Protein AF-A0A8D2IQQ9-F1 (afdb_monomer_lite)

Foldseek 3Di:
DDDPPLPPLPLQLLLQLLLQLLVQLVVVLPVLDQPAKDFPFDPDQDPVRDGDGDIGRPSLDLVSLVVCLVCSLVCLQQWDWDQDPPPRDTHIDGDADDPPDPCNVVCVVVDDGDCVSVSSSVSNNVLCVVCVVVLSVLVSVPPPCSSCVSNPDDPPSPVCVVVPSPRDPPPDPPDD

InterPro domains:
  IPR021852 Domain of unknown function DUF3456 [PF11938] (16-155)
  IPR042415 Protein canopy homolog [PTHR13341] (16-158)

Organism: Varanus komodoensis (NCBI:txid61221)

Sequence (176 aa):
MHLPSCVDCDSAWVTSSCKALADELTYDIKKIGPTRTVNSGTFRLNPDGTRGKKKIPFAKSETFLTDILENICDRMNDYQLQDDPVTKKKIFKRYAPRKDDEIYPLYKKYFFYSDAYKPLKYACET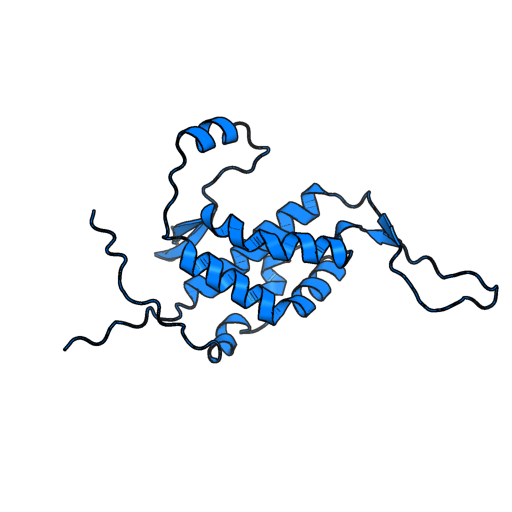IIEQYEDEIFRLIAQEADFLADKLCIEKSACEQASTVPCCCFPSSVKVDL

Radius of gyration: 19.68 Å; chains: 1; bounding box: 52×31×70 Å

Structure (mmCIF, N/CA/C/O backbone):
data_AF-A0A8D2IQQ9-F1
#
_entry.id   AF-A0A8D2IQQ9-F1
#
loop_
_atom_site.group_PDB
_atom_site.id
_atom_site.type_symbol
_atom_site.label_atom_id
_atom_site.label_alt_id
_atom_site.label_comp_id
_atom_site.label_asym_id
_atom_site.label_entity_id
_atom_site.label_seq_id
_atom_site.pdbx_PDB_ins_code
_atom_site.Cartn_x
_atom_site.Cartn_y
_atom_site.Cartn_z
_atom_site.occupancy
_a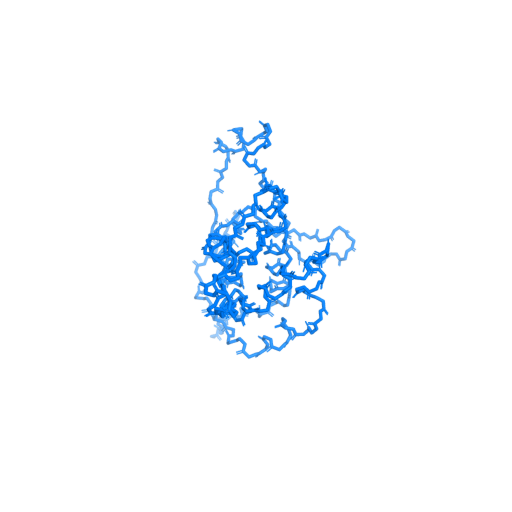tom_site.B_iso_or_equiv
_atom_site.auth_seq_id
_atom_site.auth_comp_id
_atom_site.auth_asym_id
_atom_site.auth_atom_id
_atom_site.pdbx_PDB_model_num
ATOM 1 N N . MET A 1 1 ? 0.384 7.340 40.717 1.00 28.72 1 MET A N 1
ATOM 2 C CA . MET A 1 1 ? 1.131 7.689 39.493 1.00 28.72 1 MET A CA 1
ATOM 3 C C . MET A 1 1 ? 0.936 6.539 38.522 1.00 28.72 1 MET A C 1
ATOM 5 O O . MET A 1 1 ? 1.532 5.493 38.722 1.00 28.72 1 MET A O 1
ATOM 9 N N . HIS A 1 2 ? -0.010 6.662 37.590 1.00 27.75 2 HIS A N 1
ATOM 10 C CA . HIS A 1 2 ? -0.157 5.687 36.508 1.00 27.75 2 HIS A CA 1
ATOM 11 C C . HIS A 1 2 ? 0.933 5.995 35.480 1.00 27.75 2 HIS A C 1
ATOM 13 O O . HIS A 1 2 ? 0.992 7.118 34.981 1.00 27.75 2 HIS A O 1
ATOM 19 N N . LEU A 1 3 ? 1.821 5.031 35.229 1.00 26.78 3 LEU A N 1
ATOM 20 C CA . LEU A 1 3 ? 2.700 5.065 34.063 1.00 26.78 3 LEU A CA 1
ATOM 21 C C . LEU A 1 3 ? 1.824 5.105 32.798 1.00 26.78 3 LEU A C 1
ATOM 23 O O . LEU A 1 3 ? 0.778 4.449 32.789 1.00 26.78 3 LEU A O 1
ATOM 27 N N . PRO A 1 4 ? 2.203 5.861 31.752 1.00 33.22 4 PRO A N 1
ATOM 28 C CA . PRO A 1 4 ? 1.509 5.779 30.476 1.00 33.22 4 PRO A CA 1
ATOM 29 C C . PRO A 1 4 ? 1.603 4.332 29.994 1.00 33.22 4 PRO A C 1
ATOM 31 O O . PRO A 1 4 ? 2.693 3.762 29.949 1.00 33.22 4 PRO A O 1
ATOM 34 N N . SER A 1 5 ? 0.460 3.717 29.695 1.00 35.12 5 SER A N 1
ATOM 35 C CA . SER A 1 5 ? 0.434 2.414 29.045 1.00 35.12 5 SER A CA 1
ATOM 36 C C . SER A 1 5 ? 1.159 2.573 27.715 1.00 35.12 5 SER A C 1
ATOM 38 O O . SER A 1 5 ? 0.654 3.264 26.825 1.00 35.12 5 SER A O 1
ATOM 40 N N . CYS A 1 6 ? 2.343 1.973 27.581 1.00 36.81 6 CYS A N 1
ATOM 41 C CA . CYS A 1 6 ? 2.866 1.636 26.269 1.00 36.81 6 CYS A CA 1
ATOM 42 C C . CYS A 1 6 ? 1.702 0.959 25.543 1.00 36.81 6 CYS A C 1
ATOM 44 O O . CYS A 1 6 ? 1.151 -0.011 26.061 1.00 36.81 6 CYS A O 1
ATOM 46 N N . VAL A 1 7 ? 1.250 1.521 24.421 1.00 40.81 7 VAL A N 1
ATOM 47 C CA . VAL A 1 7 ? 0.431 0.732 23.505 1.00 40.81 7 VAL A CA 1
ATOM 48 C C . VAL A 1 7 ? 1.350 -0.425 23.175 1.00 40.81 7 VAL A C 1
ATOM 50 O O . VAL A 1 7 ? 2.441 -0.183 22.651 1.00 40.81 7 VAL A O 1
ATOM 53 N N . ASP A 1 8 ? 1.000 -1.630 23.622 1.00 36.22 8 ASP A N 1
ATOM 54 C CA . ASP A 1 8 ? 1.728 -2.830 23.249 1.00 36.22 8 ASP A CA 1
ATOM 55 C C . ASP A 1 8 ? 2.034 -2.712 21.751 1.00 36.22 8 ASP A C 1
ATOM 57 O O . ASP A 1 8 ? 1.186 -2.232 20.987 1.00 36.22 8 ASP A O 1
ATOM 61 N N . CYS A 1 9 ? 3.248 -3.068 21.319 1.00 45.88 9 CYS A N 1
ATOM 62 C CA . CYS A 1 9 ? 3.496 -3.366 19.910 1.00 45.88 9 CYS A CA 1
ATOM 63 C C . CYS A 1 9 ? 2.617 -4.576 19.581 1.00 45.88 9 CYS A C 1
ATOM 65 O O . CYS A 1 9 ? 3.067 -5.717 19.551 1.00 45.88 9 CYS A O 1
ATOM 67 N N . ASP A 1 10 ? 1.318 -4.325 19.459 1.00 50.28 10 ASP A N 1
ATOM 68 C CA . ASP A 1 10 ? 0.281 -5.295 19.243 1.00 50.28 10 ASP A CA 1
ATOM 69 C C . ASP A 1 10 ? 0.673 -5.891 17.903 1.00 50.28 10 ASP A C 1
ATOM 71 O O . ASP A 1 10 ? 0.642 -5.209 16.874 1.00 50.28 10 ASP A O 1
ATOM 75 N N . SER A 1 11 ? 1.094 -7.155 17.918 1.00 59.94 11 SER A N 1
ATOM 76 C CA . SER A 1 11 ? 1.418 -7.932 16.716 1.00 59.94 11 SER A CA 1
ATOM 77 C C . SER A 1 11 ? 0.365 -7.743 15.613 1.00 59.94 11 SER A C 1
ATOM 79 O O . SER A 1 11 ? 0.684 -7.808 14.426 1.00 59.94 11 SER A O 1
ATOM 81 N N . ALA A 1 12 ? -0.875 -7.423 15.999 1.00 65.25 12 ALA A N 1
ATOM 82 C CA . ALA A 1 12 ? -1.971 -7.020 15.136 1.00 65.25 12 ALA A CA 1
ATOM 83 C C . ALA A 1 12 ? -1.671 -5.806 14.235 1.00 65.25 12 ALA A C 1
ATOM 85 O O . ALA A 1 12 ? -1.993 -5.883 13.051 1.00 65.25 12 ALA A O 1
ATOM 86 N N . TRP A 1 13 ? -1.064 -4.716 14.723 1.00 71.62 13 TRP A N 1
ATOM 87 C CA . TRP A 1 13 ? -0.772 -3.531 13.898 1.00 71.62 13 TRP A CA 1
ATOM 88 C C . TRP A 1 13 ? 0.303 -3.825 12.869 1.00 71.62 13 TRP A C 1
ATOM 90 O O . TRP A 1 13 ? 0.090 -3.556 11.696 1.00 71.62 13 TRP A O 1
ATOM 100 N N . VAL A 1 14 ? 1.411 -4.443 13.279 1.00 74.00 14 VAL A N 1
ATOM 101 C CA . VAL A 1 14 ? 2.512 -4.770 12.360 1.00 74.00 14 VAL A CA 1
ATOM 102 C C . VAL A 1 14 ? 2.041 -5.770 11.300 1.00 74.00 14 VAL A C 1
ATOM 104 O O . VAL A 1 14 ? 2.218 -5.544 10.104 1.00 74.00 14 VAL A O 1
ATOM 107 N N . THR A 1 15 ? 1.331 -6.825 11.717 1.00 77.25 15 THR A N 1
ATOM 108 C CA . THR A 1 15 ? 0.740 -7.804 10.789 1.00 77.25 15 THR A CA 1
ATOM 109 C C . THR A 1 15 ? -0.250 -7.140 9.834 1.00 77.25 15 THR A C 1
ATOM 111 O O . THR A 1 15 ? -0.283 -7.457 8.645 1.00 77.25 15 THR A O 1
ATOM 114 N N . SER A 1 16 ? -1.069 -6.217 10.335 1.00 81.19 16 SER A N 1
ATOM 115 C CA . SER A 1 16 ? -2.061 -5.527 9.515 1.00 81.19 16 SER A CA 1
ATOM 116 C C . SER A 1 16 ? -1.433 -4.513 8.560 1.00 81.19 16 SER A C 1
ATOM 118 O O . SER A 1 16 ? -1.859 -4.449 7.412 1.00 81.19 16 SER A O 1
ATOM 120 N N . SER A 1 17 ? -0.406 -3.772 8.983 1.00 86.88 17 SER A N 1
ATOM 121 C CA . SER A 1 17 ? 0.371 -2.879 8.118 1.00 86.88 17 SER A CA 1
ATOM 122 C C . SER A 1 17 ? 1.079 -3.657 7.017 1.00 86.88 17 SER A C 1
ATOM 124 O O . SER A 1 17 ? 1.032 -3.225 5.873 1.00 86.88 17 SER A O 1
ATOM 126 N N . CYS A 1 18 ? 1.667 -4.822 7.321 1.00 86.12 18 CYS A N 1
ATOM 127 C CA . CYS A 1 18 ? 2.297 -5.678 6.309 1.00 86.12 18 CYS A CA 1
ATOM 128 C C . CYS A 1 18 ? 1.284 -6.127 5.249 1.00 86.12 18 CYS A C 1
ATOM 130 O O . CYS A 1 18 ? 1.529 -6.004 4.050 1.00 86.12 18 CYS A O 1
ATOM 132 N N . LYS A 1 19 ? 0.104 -6.586 5.688 1.00 86.75 19 LYS A N 1
ATOM 133 C CA . LYS A 1 19 ? -0.981 -6.980 4.780 1.00 86.75 19 LYS A CA 1
ATOM 134 C C . LYS A 1 19 ? -1.481 -5.808 3.940 1.00 86.75 19 LYS A C 1
ATOM 136 O O . LYS A 1 19 ? -1.578 -5.942 2.727 1.00 86.75 19 LYS A O 1
ATOM 141 N N . ALA A 1 20 ? -1.730 -4.655 4.562 1.00 89.81 20 ALA A N 1
ATOM 142 C CA . ALA A 1 20 ? -2.147 -3.448 3.858 1.00 89.81 20 ALA A CA 1
ATOM 143 C C . ALA A 1 20 ? -1.093 -3.010 2.826 1.00 89.81 20 ALA A C 1
ATOM 145 O O . ALA A 1 20 ? -1.430 -2.758 1.675 1.00 89.81 20 ALA A O 1
ATOM 146 N N . LEU A 1 21 ? 0.190 -2.990 3.198 1.00 90.62 21 LEU A N 1
ATOM 147 C CA . LEU A 1 21 ? 1.301 -2.702 2.290 1.00 90.62 21 LEU A CA 1
ATOM 148 C C . LEU A 1 21 ? 1.312 -3.662 1.092 1.00 90.62 21 LEU A C 1
ATOM 150 O O . LEU A 1 21 ? 1.404 -3.220 -0.053 1.00 90.62 21 LEU A O 1
ATOM 154 N N . ALA A 1 22 ? 1.181 -4.966 1.335 1.00 88.25 22 ALA A N 1
ATOM 155 C CA . ALA A 1 22 ? 1.167 -5.964 0.273 1.00 88.25 22 ALA A CA 1
ATOM 156 C C . ALA A 1 22 ? -0.051 -5.830 -0.659 1.00 88.25 22 ALA A C 1
ATOM 158 O O . ALA A 1 22 ? 0.093 -5.968 -1.878 1.00 88.25 22 ALA A O 1
ATOM 159 N N . ASP A 1 23 ? -1.230 -5.527 -0.112 1.00 89.12 23 ASP A N 1
ATOM 160 C CA . ASP A 1 23 ? -2.455 -5.277 -0.880 1.00 89.12 23 ASP A CA 1
ATOM 161 C C . ASP A 1 23 ? -2.301 -4.046 -1.783 1.00 89.12 23 ASP A C 1
ATOM 163 O O . ASP A 1 23 ? -2.647 -4.074 -2.969 1.00 89.12 23 ASP A O 1
ATOM 167 N N . GLU A 1 24 ? -1.739 -2.969 -1.235 1.00 91.81 24 GLU A N 1
ATOM 168 C CA . GLU A 1 24 ? -1.463 -1.731 -1.952 1.00 91.81 24 GLU A CA 1
ATOM 169 C C . GLU A 1 24 ? -0.416 -1.913 -3.066 1.00 91.81 24 GLU A C 1
ATOM 171 O O . GLU A 1 24 ? -0.639 -1.456 -4.190 1.00 91.81 24 GLU A O 1
ATOM 176 N N . LEU A 1 25 ? 0.680 -2.632 -2.795 1.00 89.31 25 LEU A N 1
ATOM 177 C CA . LEU A 1 25 ? 1.701 -2.971 -3.795 1.00 89.31 25 LEU A CA 1
ATOM 178 C C . LEU A 1 25 ? 1.102 -3.809 -4.925 1.00 89.31 25 LEU A C 1
ATOM 180 O O . LEU A 1 25 ? 1.317 -3.536 -6.107 1.00 89.31 25 LEU A O 1
ATOM 184 N N . THR A 1 26 ? 0.305 -4.815 -4.565 1.00 87.25 26 THR A N 1
ATOM 185 C CA . THR A 1 26 ? -0.347 -5.704 -5.530 1.00 87.25 26 THR A CA 1
ATOM 186 C C . THR A 1 26 ? -1.291 -4.928 -6.450 1.00 87.25 26 THR A C 1
ATOM 188 O O . THR A 1 26 ? -1.336 -5.201 -7.652 1.00 87.25 26 THR A O 1
ATOM 191 N N . TYR A 1 27 ? -2.032 -3.952 -5.914 1.00 88.62 27 TYR A N 1
ATOM 192 C CA . TYR A 1 27 ? -2.907 -3.081 -6.703 1.00 88.62 27 TYR A CA 1
ATOM 193 C C . TYR A 1 27 ? -2.111 -2.234 -7.709 1.00 88.62 27 TYR A C 1
ATOM 195 O O . TYR A 1 27 ? -2.436 -2.250 -8.900 1.00 88.62 27 TYR A O 1
ATOM 203 N N . ASP A 1 28 ? -1.043 -1.555 -7.276 1.00 87.56 28 ASP A N 1
ATOM 204 C CA . ASP A 1 28 ? -0.253 -0.683 -8.159 1.00 87.56 28 ASP A CA 1
ATOM 205 C C . ASP A 1 28 ? 0.476 -1.471 -9.260 1.00 87.56 28 ASP A C 1
ATOM 207 O O . ASP A 1 28 ? 0.473 -1.066 -10.427 1.00 87.56 28 ASP A O 1
ATOM 211 N N . ILE A 1 29 ? 1.022 -2.645 -8.926 1.00 84.25 29 ILE A N 1
ATOM 212 C CA . ILE A 1 29 ? 1.662 -3.550 -9.892 1.00 84.25 29 ILE A CA 1
ATOM 213 C C . ILE A 1 29 ? 0.651 -4.021 -10.948 1.00 84.25 29 ILE A C 1
ATOM 215 O O . ILE A 1 29 ? 0.929 -3.958 -12.151 1.00 84.25 29 ILE A O 1
ATOM 219 N N . LYS A 1 30 ? -0.545 -4.459 -10.525 1.00 84.50 30 LYS A N 1
ATOM 220 C CA . LYS A 1 30 ? -1.601 -4.926 -11.442 1.00 84.50 30 LYS A CA 1
ATOM 221 C C . LYS A 1 30 ? -2.088 -3.819 -12.371 1.00 84.50 30 LYS A C 1
ATOM 223 O O . LYS A 1 30 ? -2.336 -4.083 -13.546 1.00 84.50 30 LYS A O 1
ATOM 228 N N . LYS A 1 31 ? -2.187 -2.586 -11.872 1.00 84.69 31 LYS A N 1
ATOM 229 C CA . LYS A 1 31 ? -2.679 -1.430 -12.632 1.00 84.69 31 LYS A CA 1
ATOM 230 C C . LYS A 1 31 ? -1.808 -1.076 -13.838 1.00 84.69 31 LYS A C 1
ATOM 232 O O . LYS A 1 31 ? -2.323 -0.595 -14.844 1.00 84.69 31 LYS A O 1
ATOM 237 N N . ILE A 1 32 ? -0.500 -1.304 -13.755 1.00 78.56 32 ILE A N 1
ATOM 238 C CA . ILE A 1 32 ? 0.430 -1.008 -14.854 1.00 78.56 32 ILE A CA 1
ATOM 239 C C . ILE A 1 32 ? 0.398 -2.076 -15.943 1.00 78.56 32 ILE A C 1
ATOM 241 O O . ILE A 1 32 ? 0.576 -1.760 -17.122 1.00 78.56 32 ILE A O 1
ATOM 245 N N . GLY A 1 33 ? 0.156 -3.329 -15.557 1.00 66.25 33 GLY A N 1
ATOM 246 C CA . GLY A 1 33 ? 0.189 -4.473 -16.457 1.00 66.25 33 GLY A CA 1
ATOM 247 C C . GLY A 1 33 ? 1.603 -4.827 -16.960 1.00 66.25 33 GLY A C 1
ATOM 248 O O . GLY A 1 33 ? 2.557 -4.060 -16.821 1.00 66.25 33 GLY A O 1
ATOM 249 N N . PRO A 1 34 ? 1.773 -6.008 -17.579 1.00 65.62 34 PRO A N 1
ATOM 250 C CA . PRO A 1 34 ? 3.084 -6.510 -18.008 1.00 65.62 34 PRO A CA 1
ATOM 251 C C . PRO A 1 34 ? 3.617 -5.850 -19.293 1.00 65.62 34 PRO A C 1
ATOM 253 O O . PRO A 1 34 ? 4.726 -6.147 -19.732 1.00 65.62 34 PRO A O 1
ATOM 256 N N . THR A 1 35 ? 2.829 -4.989 -19.941 1.00 65.88 35 THR A N 1
ATOM 257 C CA . THR A 1 35 ? 3.076 -4.522 -21.315 1.00 65.88 35 THR A CA 1
ATOM 258 C C . THR A 1 35 ? 4.173 -3.467 -21.418 1.00 65.88 35 THR A C 1
ATOM 260 O O . THR A 1 35 ? 4.862 -3.395 -22.437 1.00 65.88 35 THR A O 1
ATOM 263 N N . ARG A 1 36 ? 4.377 -2.651 -20.378 1.00 73.19 36 ARG A N 1
ATOM 264 C CA . ARG A 1 36 ? 5.484 -1.689 -20.340 1.00 73.19 36 ARG A CA 1
ATOM 265 C C . ARG A 1 36 ? 6.760 -2.388 -19.887 1.00 73.19 36 ARG A C 1
ATOM 267 O O . ARG A 1 36 ? 6.808 -2.934 -18.793 1.00 73.19 36 ARG A O 1
ATOM 274 N N . THR A 1 37 ? 7.817 -2.313 -20.695 1.00 75.81 37 THR A N 1
ATOM 275 C CA . THR A 1 37 ? 9.154 -2.825 -20.348 1.00 75.81 37 THR A CA 1
ATOM 276 C C . THR A 1 37 ? 10.187 -1.708 -20.328 1.00 75.81 37 THR A C 1
ATOM 278 O O . THR A 1 37 ? 10.147 -0.830 -21.191 1.00 75.81 37 THR A O 1
ATOM 281 N N . VAL A 1 38 ? 11.159 -1.792 -19.425 1.00 75.62 38 VAL A N 1
ATOM 282 C CA . VAL A 1 38 ? 12.323 -0.898 -19.362 1.00 75.62 38 VAL A CA 1
ATOM 283 C C . VAL A 1 38 ? 13.626 -1.686 -19.463 1.00 75.62 38 VAL A C 1
ATOM 285 O O . VAL A 1 38 ? 13.661 -2.895 -19.232 1.00 75.62 38 VAL A O 1
ATOM 288 N N . ASN A 1 39 ? 14.710 -1.011 -19.849 1.00 72.38 39 ASN A N 1
ATOM 289 C CA . ASN A 1 39 ? 16.030 -1.634 -19.883 1.00 72.38 39 ASN A CA 1
ATOM 290 C C . ASN A 1 39 ? 16.589 -1.687 -18.458 1.00 72.38 39 ASN A C 1
ATOM 292 O O . ASN A 1 39 ? 16.904 -0.651 -17.881 1.00 72.38 39 ASN A O 1
ATOM 296 N N . SER A 1 40 ? 16.752 -2.893 -17.921 1.00 68.31 40 SER A N 1
ATOM 297 C CA . SER A 1 40 ? 17.575 -3.127 -16.739 1.00 68.31 40 SER A CA 1
ATOM 298 C C . SER A 1 40 ? 19.026 -2.952 -17.183 1.00 68.31 40 SER A C 1
ATOM 300 O O . SER A 1 40 ? 19.533 -3.726 -17.999 1.00 68.31 40 SER A O 1
ATOM 302 N N . GLY A 1 41 ? 19.658 -1.852 -16.775 1.00 58.59 41 GLY A N 1
ATOM 303 C CA . GLY A 1 41 ? 21.009 -1.516 -17.211 1.00 58.59 41 GLY A CA 1
ATOM 304 C C . GLY A 1 41 ? 21.993 -2.626 -16.846 1.00 58.59 41 GLY A C 1
ATOM 305 O O . GLY A 1 41 ? 22.223 -2.888 -15.672 1.00 58.59 41 GLY A O 1
ATOM 306 N N . THR A 1 42 ? 22.606 -3.277 -17.837 1.00 59.12 42 THR A N 1
ATOM 307 C CA . THR A 1 42 ? 23.753 -4.155 -17.588 1.00 59.12 42 THR A CA 1
ATOM 308 C C . THR A 1 42 ? 25.030 -3.412 -17.955 1.00 59.12 42 THR A C 1
ATOM 310 O O . THR A 1 42 ? 25.222 -3.048 -19.113 1.00 59.12 42 THR A O 1
ATOM 313 N N . PHE A 1 43 ? 25.923 -3.214 -16.982 1.00 60.97 43 PHE A N 1
ATOM 314 C CA . PHE A 1 43 ? 27.249 -2.610 -17.195 1.00 60.97 43 PHE A CA 1
ATOM 315 C C . PHE A 1 43 ? 28.194 -3.479 -18.042 1.00 60.97 43 PHE A C 1
ATOM 317 O O . PHE A 1 43 ? 29.254 -3.018 -18.459 1.00 60.97 43 PHE A O 1
ATOM 324 N N . ARG A 1 44 ? 27.831 -4.739 -18.307 1.00 62.31 44 ARG A N 1
ATOM 325 C CA . ARG A 1 44 ? 28.637 -5.651 -19.118 1.00 62.31 44 ARG A CA 1
ATOM 326 C C . ARG A 1 44 ? 28.488 -5.316 -20.603 1.00 62.31 44 ARG A C 1
ATOM 328 O O . ARG A 1 44 ? 27.390 -5.391 -21.155 1.00 62.31 44 ARG A O 1
ATOM 335 N N . LEU A 1 45 ? 29.605 -4.953 -21.234 1.00 68.06 45 LEU A N 1
ATOM 336 C CA . LEU A 1 45 ? 29.723 -4.933 -22.687 1.00 68.06 45 LEU A CA 1
ATOM 337 C C . LEU A 1 45 ? 29.798 -6.369 -2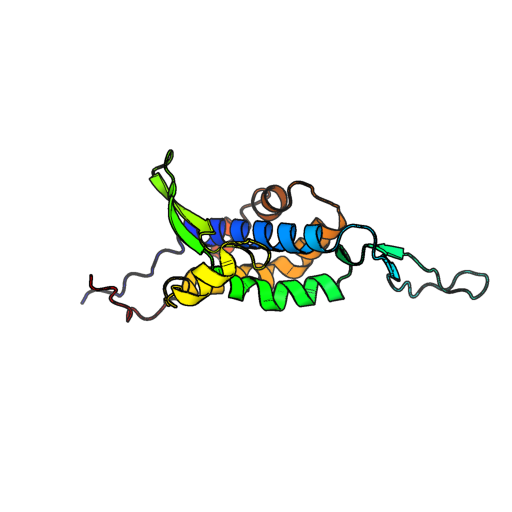3.205 1.00 68.06 45 LEU A C 1
ATOM 339 O O . LEU A 1 45 ? 30.528 -7.201 -22.663 1.00 68.06 45 LEU A O 1
ATOM 343 N N . ASN A 1 46 ? 29.041 -6.641 -24.258 1.00 67.00 46 ASN A N 1
ATOM 344 C CA . ASN A 1 46 ? 29.205 -7.841 -25.055 1.00 67.00 46 ASN A CA 1
ATOM 345 C C . ASN A 1 46 ? 30.549 -7.770 -25.815 1.00 67.00 46 ASN A C 1
ATOM 347 O O . ASN A 1 46 ? 31.061 -6.672 -26.058 1.00 67.00 46 ASN A O 1
ATOM 351 N N . PRO A 1 47 ? 31.118 -8.914 -26.237 1.00 75.75 47 PRO A N 1
ATOM 352 C CA . PRO A 1 47 ? 32.362 -8.951 -27.016 1.00 75.75 47 PRO A CA 1
ATOM 353 C C . PRO A 1 47 ? 32.317 -8.150 -28.331 1.00 75.75 47 PRO A C 1
ATOM 355 O O . PRO A 1 47 ? 33.359 -7.785 -28.861 1.00 75.75 47 PRO A O 1
ATOM 358 N N . ASP A 1 48 ? 31.119 -7.866 -28.848 1.00 78.94 48 ASP A N 1
ATOM 359 C CA . ASP A 1 48 ? 30.854 -7.085 -30.063 1.00 78.94 48 ASP A CA 1
ATOM 360 C C . ASP A 1 48 ? 30.766 -5.559 -29.820 1.00 78.94 48 ASP A C 1
ATOM 362 O O . ASP A 1 48 ? 30.448 -4.799 -30.732 1.00 78.94 48 ASP A O 1
ATOM 366 N N . GLY A 1 49 ? 31.016 -5.093 -28.590 1.00 70.62 49 GLY A N 1
ATOM 367 C CA . GLY A 1 49 ? 30.930 -3.679 -28.214 1.00 70.62 49 GLY A CA 1
ATOM 368 C C . GLY A 1 49 ? 29.505 -3.175 -27.962 1.00 70.62 49 GLY A C 1
ATOM 369 O O . GLY A 1 49 ? 29.314 -2.000 -27.638 1.00 70.62 49 GLY A O 1
ATOM 370 N N . THR A 1 50 ? 28.491 -4.038 -28.059 1.00 71.38 50 THR A N 1
ATOM 371 C CA . THR A 1 50 ? 27.114 -3.676 -27.714 1.00 71.38 50 THR A CA 1
ATOM 372 C C . THR A 1 50 ? 26.874 -3.795 -26.209 1.00 71.38 50 THR A C 1
ATOM 374 O O . THR A 1 50 ? 27.467 -4.613 -25.506 1.00 71.38 50 THR A O 1
ATOM 377 N N . ARG A 1 51 ? 25.988 -2.953 -25.670 1.00 67.94 51 ARG A N 1
ATOM 378 C CA . ARG A 1 51 ? 25.503 -3.107 -24.291 1.00 67.94 51 ARG A CA 1
ATOM 379 C C . ARG A 1 51 ? 24.382 -4.139 -24.289 1.00 67.94 51 ARG A C 1
ATOM 381 O O . ARG A 1 51 ? 23.415 -3.973 -25.036 1.00 67.94 51 ARG A O 1
ATOM 388 N N . GLY A 1 52 ? 24.479 -5.158 -23.435 1.00 60.53 52 GLY A N 1
ATOM 389 C CA . GLY A 1 52 ? 23.364 -6.069 -23.188 1.00 60.53 52 GLY A CA 1
ATOM 390 C C . GLY A 1 52 ? 22.116 -5.274 -22.785 1.00 60.53 52 GLY A C 1
ATOM 391 O O . GLY A 1 52 ? 22.154 -4.450 -21.875 1.00 60.53 52 GLY A O 1
ATOM 392 N N . LYS A 1 53 ? 21.001 -5.453 -23.496 1.00 63.16 53 LYS A N 1
ATOM 393 C CA . LYS A 1 53 ? 19.721 -4.816 -23.151 1.00 63.16 53 LYS A CA 1
ATOM 394 C C . LYS A 1 53 ? 18.822 -5.872 -22.526 1.00 63.16 53 LYS A C 1
ATOM 396 O O . LYS A 1 53 ? 17.996 -6.465 -23.217 1.00 63.16 53 LYS A O 1
ATOM 401 N N . LYS A 1 54 ? 18.992 -6.146 -21.229 1.00 69.94 54 LYS A N 1
ATOM 402 C CA . LYS A 1 54 ? 18.035 -6.994 -20.510 1.00 69.94 54 LYS A CA 1
ATOM 403 C C . LYS A 1 54 ? 16.773 -6.170 -20.270 1.00 69.94 54 LYS A C 1
ATOM 405 O O . LYS A 1 54 ? 16.784 -5.228 -19.486 1.00 69.94 54 LYS A O 1
ATOM 410 N N . LYS A 1 55 ? 15.694 -6.486 -20.981 1.00 72.94 55 LYS A N 1
ATOM 411 C CA . LYS A 1 55 ? 14.394 -5.845 -20.765 1.00 72.94 55 LYS A CA 1
ATOM 412 C C . LYS A 1 55 ? 13.688 -6.523 -19.596 1.00 72.94 55 LYS A C 1
ATOM 414 O O . LYS A 1 55 ? 13.621 -7.748 -19.558 1.00 72.94 55 LYS A O 1
ATOM 419 N N . ILE A 1 56 ? 13.176 -5.727 -18.666 1.00 75.19 56 ILE A N 1
ATOM 420 C CA . ILE A 1 56 ? 12.321 -6.182 -17.567 1.00 75.19 56 ILE A CA 1
ATOM 421 C C . ILE A 1 56 ? 10.973 -5.458 -17.646 1.00 75.19 56 ILE A C 1
ATOM 423 O O . ILE A 1 56 ? 10.923 -4.346 -18.183 1.00 75.19 56 ILE A O 1
ATOM 427 N N . PRO A 1 57 ? 9.882 -6.041 -17.129 1.00 80.00 57 PRO A N 1
ATOM 428 C CA . PRO A 1 57 ? 8.641 -5.304 -16.921 1.00 80.00 57 PRO A CA 1
ATOM 429 C C . PRO A 1 57 ? 8.895 -4.041 -16.085 1.00 80.00 57 PRO A C 1
ATOM 431 O O . PRO A 1 57 ? 9.634 -4.086 -15.105 1.00 80.00 57 PRO A O 1
ATOM 434 N N . PHE A 1 58 ? 8.281 -2.916 -16.450 1.00 80.44 58 PHE A N 1
ATOM 435 C CA . PHE A 1 58 ? 8.385 -1.651 -15.711 1.00 80.44 58 PHE A CA 1
ATOM 436 C C . PHE A 1 58 ? 7.908 -1.805 -14.267 1.00 80.44 58 PHE A C 1
ATOM 438 O O . PHE A 1 58 ? 8.548 -1.291 -13.356 1.00 80.44 58 PHE A O 1
ATOM 445 N N . ALA A 1 59 ? 6.874 -2.627 -14.064 1.00 78.50 59 ALA A N 1
ATOM 446 C CA . ALA A 1 59 ? 6.361 -2.995 -12.749 1.00 78.50 59 ALA A CA 1
ATOM 447 C C . ALA A 1 59 ? 7.398 -3.686 -11.835 1.00 78.50 59 ALA A C 1
ATOM 449 O O . ALA A 1 59 ? 7.166 -3.816 -10.642 1.00 78.50 59 ALA A O 1
ATOM 450 N N . LYS A 1 60 ? 8.534 -4.133 -12.389 1.00 78.00 60 LYS A N 1
ATOM 451 C CA . LYS A 1 60 ? 9.656 -4.746 -11.663 1.00 78.00 60 LYS A CA 1
ATOM 452 C C . LYS A 1 60 ? 10.901 -3.861 -11.606 1.00 78.00 60 LYS A C 1
ATOM 454 O O . LYS A 1 60 ? 11.951 -4.322 -11.169 1.00 78.00 60 LYS A O 1
ATOM 459 N N . SER A 1 61 ? 10.839 -2.644 -12.140 1.00 81.31 61 SER A N 1
ATOM 460 C CA . SER A 1 61 ? 11.991 -1.748 -12.121 1.00 81.31 61 SER A CA 1
ATOM 461 C C . SER A 1 61 ? 12.131 -1.094 -10.757 1.00 81.31 61 SER A C 1
ATOM 463 O O . SER A 1 61 ? 11.140 -0.651 -10.191 1.00 81.31 61 SER A O 1
ATOM 465 N N . GLU A 1 62 ? 13.360 -1.030 -10.253 1.00 81.19 62 GLU A N 1
ATOM 466 C CA . GLU A 1 62 ? 13.677 -0.454 -8.943 1.00 81.19 62 GLU A CA 1
ATOM 467 C C . GLU A 1 62 ? 13.127 0.966 -8.810 1.00 81.19 62 GLU A C 1
ATOM 469 O O . GLU A 1 62 ? 12.352 1.223 -7.906 1.00 81.19 62 GLU A O 1
ATOM 474 N N . THR A 1 63 ? 13.370 1.830 -9.804 1.00 83.06 63 THR A N 1
ATOM 475 C CA . THR A 1 63 ? 12.821 3.196 -9.844 1.00 83.06 63 THR A CA 1
ATOM 476 C C . THR A 1 63 ? 11.305 3.232 -9.653 1.00 83.06 63 THR A C 1
ATOM 478 O O . THR A 1 63 ? 10.801 4.034 -8.882 1.00 83.06 63 THR A O 1
ATOM 481 N N . PHE A 1 64 ? 10.570 2.343 -10.325 1.00 85.81 64 PHE A N 1
ATOM 482 C CA . PHE A 1 64 ? 9.119 2.285 -10.173 1.00 85.81 64 PHE A CA 1
ATOM 483 C C . PHE A 1 64 ? 8.700 1.841 -8.767 1.00 85.81 64 PHE A C 1
ATOM 485 O O . PHE A 1 64 ? 7.739 2.367 -8.213 1.00 85.81 64 PHE A O 1
ATOM 492 N N . LEU A 1 65 ? 9.396 0.853 -8.205 1.00 86.94 65 LEU A N 1
ATOM 493 C CA . LEU A 1 65 ? 9.072 0.335 -6.883 1.00 86.94 65 LEU A CA 1
ATOM 494 C C . LEU A 1 65 ? 9.418 1.345 -5.786 1.00 86.94 65 LEU A C 1
ATOM 496 O O . LEU A 1 65 ? 8.601 1.522 -4.889 1.00 86.94 65 LEU A O 1
ATOM 500 N N . THR A 1 66 ? 10.539 2.061 -5.895 1.00 89.75 66 THR A N 1
ATOM 501 C CA . THR A 1 66 ? 10.886 3.176 -5.003 1.00 89.75 66 THR A CA 1
ATOM 502 C C . THR A 1 66 ? 9.793 4.247 -5.016 1.00 89.75 66 THR A C 1
ATOM 504 O O . THR A 1 66 ? 9.262 4.575 -3.958 1.00 89.75 66 THR A O 1
ATOM 507 N N . ASP A 1 67 ? 9.352 4.697 -6.199 1.00 88.81 67 ASP A N 1
ATOM 508 C CA . ASP A 1 67 ? 8.286 5.707 -6.323 1.00 88.81 67 ASP A CA 1
ATOM 509 C C . ASP A 1 67 ? 6.976 5.274 -5.624 1.00 88.81 67 ASP A C 1
ATOM 511 O O . ASP A 1 67 ? 6.254 6.095 -5.042 1.00 88.81 67 ASP A O 1
ATOM 515 N N . ILE A 1 68 ? 6.635 3.977 -5.683 1.00 90.62 68 ILE A N 1
ATOM 516 C CA . ILE A 1 68 ? 5.471 3.441 -4.965 1.00 90.62 68 ILE A CA 1
ATOM 517 C C . ILE A 1 68 ? 5.714 3.444 -3.458 1.00 90.62 68 ILE A C 1
ATOM 519 O O . ILE A 1 68 ? 4.850 3.913 -2.714 1.00 90.62 68 ILE A O 1
ATOM 523 N N . LEU A 1 69 ? 6.841 2.882 -3.009 1.00 91.75 69 LEU A N 1
ATOM 524 C CA . LEU A 1 69 ? 7.141 2.686 -1.591 1.00 91.75 69 LEU A CA 1
ATOM 525 C C . LEU A 1 69 ? 7.213 4.015 -0.828 1.00 91.75 69 LEU A C 1
ATOM 527 O O . LEU A 1 69 ? 6.761 4.073 0.311 1.00 91.75 69 LEU A O 1
ATOM 531 N N . GLU A 1 70 ? 7.639 5.102 -1.472 1.00 91.31 70 GLU A N 1
ATOM 532 C CA . GLU A 1 70 ? 7.621 6.448 -0.881 1.00 91.31 70 GLU A CA 1
ATOM 533 C C . GLU A 1 70 ? 6.209 6.934 -0.502 1.00 91.31 70 GLU A C 1
ATOM 535 O O . GLU A 1 70 ? 6.037 7.667 0.468 1.00 91.31 70 GLU A O 1
ATOM 540 N N . ASN A 1 71 ? 5.179 6.529 -1.254 1.00 91.31 71 ASN A N 1
ATOM 541 C CA . ASN A 1 71 ? 3.830 7.106 -1.159 1.00 91.31 71 ASN A CA 1
ATOM 542 C C . ASN A 1 71 ? 2.766 6.111 -0.667 1.00 91.31 71 ASN A C 1
ATOM 544 O O . ASN A 1 71 ? 1.590 6.454 -0.507 1.00 91.31 71 ASN A O 1
ATOM 548 N N . ILE A 1 72 ? 3.128 4.843 -0.476 1.00 94.19 72 ILE A N 1
ATOM 549 C CA . ILE A 1 72 ? 2.172 3.785 -0.143 1.00 94.19 72 ILE A CA 1
ATOM 550 C C . ILE A 1 72 ? 1.646 3.903 1.287 1.00 94.19 72 ILE A C 1
ATOM 552 O O . ILE A 1 72 ? 0.453 3.705 1.521 1.00 94.19 72 ILE A O 1
ATOM 556 N N . CYS A 1 73 ? 2.497 4.308 2.231 1.00 94.44 73 CYS A N 1
ATOM 557 C CA . CYS A 1 73 ? 2.114 4.421 3.635 1.00 94.44 73 CYS A CA 1
ATOM 558 C C . CYS A 1 73 ? 1.158 5.593 3.902 1.00 94.44 73 CYS A C 1
ATOM 560 O O . CYS A 1 73 ? 0.389 5.548 4.863 1.00 94.44 73 CYS A O 1
ATOM 562 N N . ASP A 1 74 ? 1.095 6.595 3.019 1.00 92.94 74 ASP A N 1
ATOM 563 C CA . ASP A 1 74 ? 0.059 7.637 3.075 1.00 92.94 74 ASP A CA 1
ATOM 564 C C . ASP A 1 74 ? -1.351 7.071 2.881 1.00 92.94 74 ASP A C 1
ATOM 566 O O . ASP A 1 74 ? -2.327 7.603 3.417 1.00 92.94 74 ASP A O 1
ATOM 570 N N . ARG A 1 75 ? -1.469 5.948 2.165 1.00 92.31 75 ARG A N 1
ATOM 571 C CA . ARG A 1 75 ? -2.747 5.272 1.918 1.00 92.31 75 ARG A CA 1
ATOM 572 C C . ARG A 1 75 ? -3.232 4.460 3.112 1.00 92.31 75 ARG A C 1
ATOM 574 O O . ARG A 1 75 ? -4.352 3.969 3.077 1.00 92.31 75 ARG A O 1
ATOM 581 N N . MET A 1 76 ? -2.473 4.386 4.206 1.00 92.06 76 MET A N 1
ATOM 582 C CA . MET A 1 76 ? -2.949 3.772 5.452 1.00 92.06 76 MET A CA 1
ATOM 583 C C . MET A 1 76 ? -4.180 4.489 6.032 1.00 92.06 76 MET A C 1
ATOM 585 O O . MET A 1 76 ? -4.957 3.874 6.755 1.00 92.06 76 MET A O 1
ATOM 589 N N . ASN A 1 77 ? -4.431 5.746 5.650 1.00 91.62 77 ASN A N 1
ATOM 590 C CA . ASN A 1 77 ? -5.664 6.471 5.982 1.00 91.62 77 ASN A CA 1
ATOM 591 C C . ASN A 1 77 ? -6.932 5.877 5.325 1.00 91.62 77 ASN A C 1
ATOM 593 O O . ASN A 1 77 ? -8.049 6.096 5.792 1.00 91.62 77 ASN A O 1
ATOM 597 N N . ASP A 1 78 ? -6.770 5.076 4.269 1.00 92.56 78 ASP A N 1
ATOM 598 C CA . ASP A 1 78 ? -7.865 4.354 3.611 1.00 92.56 78 ASP A CA 1
ATOM 599 C C . ASP A 1 78 ? -8.271 3.071 4.361 1.00 92.56 78 ASP A C 1
ATOM 601 O O . ASP A 1 78 ? -9.207 2.373 3.947 1.00 92.56 78 ASP A O 1
ATOM 605 N N . TYR A 1 79 ? -7.569 2.742 5.450 1.00 91.00 79 TYR A N 1
ATOM 606 C CA . TYR A 1 79 ? -7.782 1.557 6.273 1.00 91.00 79 TYR A CA 1
ATOM 607 C C . TYR A 1 79 ? -8.370 1.928 7.632 1.00 91.00 79 TYR A C 1
ATOM 609 O O . TYR A 1 79 ? -8.059 2.960 8.221 1.00 91.00 79 TYR A O 1
ATOM 617 N N . GLN A 1 80 ? -9.226 1.051 8.145 1.00 87.75 80 GLN A N 1
ATOM 618 C CA . GLN A 1 80 ? -9.881 1.212 9.433 1.00 87.75 80 GLN A CA 1
ATOM 619 C C . GLN A 1 80 ? -9.726 -0.057 10.261 1.00 87.75 80 GLN A C 1
ATOM 621 O O . GLN A 1 80 ? -9.798 -1.170 9.736 1.00 87.75 80 GLN A O 1
ATOM 626 N N . LEU A 1 81 ? -9.544 0.131 11.566 1.00 84.38 81 LEU A N 1
ATOM 627 C CA . LEU A 1 81 ? -9.557 -0.945 12.541 1.00 84.38 81 LEU A CA 1
ATOM 628 C C . LEU A 1 81 ? -10.970 -1.519 12.676 1.00 84.38 81 LEU A C 1
ATOM 630 O O . LEU A 1 81 ? -11.914 -0.792 12.981 1.00 84.38 81 LEU A O 1
ATOM 634 N N . GLN A 1 82 ? -11.105 -2.819 12.457 1.00 85.38 82 GLN A N 1
ATOM 635 C CA . GLN A 1 82 ? -12.355 -3.564 12.564 1.00 85.38 82 GLN A CA 1
ATOM 636 C C . GLN A 1 82 ? -12.113 -4.866 13.327 1.00 85.38 82 GLN A C 1
ATOM 638 O O . GLN A 1 82 ? -10.996 -5.382 13.350 1.00 85.38 82 GLN A O 1
ATOM 643 N N . ASP A 1 83 ? -13.160 -5.417 13.932 1.00 84.00 83 ASP A N 1
ATOM 644 C CA . ASP A 1 83 ? -13.096 -6.763 14.494 1.00 84.00 83 ASP A CA 1
ATOM 645 C C . ASP A 1 83 ? -13.305 -7.795 13.386 1.00 84.00 83 ASP A C 1
ATOM 647 O O . ASP A 1 83 ? -14.275 -7.737 12.625 1.00 84.00 83 ASP A O 1
ATOM 651 N N . ASP A 1 84 ? -12.407 -8.773 13.313 1.00 81.69 84 ASP A N 1
ATOM 652 C CA . ASP A 1 84 ? -12.573 -9.938 12.459 1.00 81.69 84 ASP A CA 1
ATOM 653 C C . ASP A 1 84 ? -13.891 -10.645 12.831 1.00 81.69 84 ASP A C 1
ATOM 655 O O . ASP A 1 84 ? -14.104 -10.996 14.001 1.00 81.69 84 ASP A O 1
ATOM 659 N N . PRO A 1 85 ? -14.801 -10.873 11.866 1.00 84.88 85 PRO A N 1
ATOM 660 C CA . PRO A 1 85 ? -16.119 -11.421 12.158 1.00 84.88 85 PRO A CA 1
ATOM 661 C C . PRO A 1 85 ? -16.049 -12.817 12.791 1.00 84.88 85 PRO A C 1
ATOM 663 O O . PRO A 1 85 ? -16.919 -13.141 13.606 1.00 84.88 85 PRO A O 1
ATOM 666 N N . VAL A 1 86 ? -15.014 -13.593 12.451 1.00 85.62 86 VAL A N 1
ATOM 667 C CA . VAL A 1 86 ? -14.774 -14.972 12.888 1.00 85.62 86 VAL A CA 1
ATOM 668 C C . VAL A 1 86 ? -13.903 -15.002 14.140 1.00 85.62 86 VAL A C 1
ATOM 670 O O . VAL A 1 86 ? -14.302 -15.578 15.148 1.00 85.62 86 VAL A O 1
ATOM 673 N N . THR A 1 87 ? -12.719 -14.388 14.096 1.00 84.00 87 THR A N 1
ATOM 674 C CA . THR A 1 87 ? -11.718 -14.521 15.170 1.00 84.00 87 THR A CA 1
ATOM 675 C C . THR A 1 87 ? -11.880 -13.499 16.293 1.00 84.00 87 THR A C 1
ATOM 677 O O . THR A 1 87 ? -11.251 -13.657 17.339 1.00 84.00 87 THR A O 1
ATOM 680 N N . LYS A 1 88 ? -12.700 -12.455 16.092 1.00 82.31 88 LYS A N 1
ATOM 681 C CA . LYS A 1 88 ? -12.860 -11.295 16.995 1.00 82.31 88 LYS A CA 1
ATOM 682 C C . LYS A 1 88 ? -11.556 -10.554 17.300 1.00 82.31 88 LYS A C 1
ATOM 684 O O . LYS A 1 88 ? -11.498 -9.760 18.233 1.00 82.31 88 LYS A O 1
ATOM 689 N N . LYS A 1 89 ? -10.503 -10.803 16.518 1.00 78.81 89 LYS A N 1
ATOM 690 C CA . LYS A 1 89 ? -9.250 -10.058 16.596 1.00 78.81 89 LYS A CA 1
ATOM 691 C C . LYS A 1 89 ? -9.384 -8.750 15.833 1.00 78.81 89 LYS A C 1
ATOM 693 O O . LYS A 1 89 ? -10.014 -8.699 14.781 1.00 78.81 89 LYS A O 1
ATOM 698 N N . LYS A 1 90 ? -8.724 -7.717 16.338 1.00 76.56 90 LYS A N 1
ATOM 699 C CA . LYS A 1 90 ? -8.589 -6.430 15.661 1.00 76.56 90 LYS A CA 1
ATOM 700 C C . LYS A 1 90 ? -7.744 -6.584 14.393 1.00 76.56 90 LYS A C 1
ATOM 702 O O . LYS A 1 90 ? -6.603 -7.033 14.466 1.00 76.56 90 LYS A O 1
ATOM 707 N N . ILE A 1 91 ? -8.305 -6.208 13.249 1.00 79.44 91 ILE A N 1
ATOM 708 C CA . ILE A 1 91 ? -7.661 -6.217 11.931 1.00 79.44 91 ILE A CA 1
ATOM 709 C C . ILE A 1 91 ? -7.851 -4.863 11.251 1.00 79.44 91 ILE A C 1
ATOM 711 O O . ILE A 1 91 ? -8.886 -4.222 11.425 1.00 79.44 91 ILE A O 1
ATOM 715 N N . PHE A 1 92 ? -6.884 -4.426 10.445 1.00 84.38 92 PHE A N 1
ATOM 716 C CA . PHE A 1 92 ? -7.119 -3.293 9.549 1.00 84.38 92 PHE A CA 1
ATOM 717 C C . PHE A 1 92 ? -7.688 -3.768 8.230 1.00 84.38 92 PHE A C 1
ATOM 719 O O . PHE A 1 92 ? -7.159 -4.682 7.599 1.00 84.38 92 PHE A O 1
ATOM 726 N N . LYS A 1 93 ? -8.762 -3.112 7.801 1.00 87.12 93 LYS A N 1
ATOM 727 C CA . LYS A 1 93 ? -9.406 -3.375 6.522 1.00 87.12 93 LYS A CA 1
ATOM 728 C C . LYS A 1 93 ? -9.590 -2.074 5.762 1.00 87.12 93 LYS A C 1
ATOM 730 O O . LYS A 1 93 ? -9.982 -1.061 6.341 1.00 87.12 93 LYS A O 1
ATOM 735 N N . ARG A 1 94 ? -9.327 -2.112 4.457 1.00 92.06 94 ARG A N 1
ATOM 736 C CA . ARG A 1 94 ? -9.581 -0.975 3.575 1.00 92.06 94 ARG A CA 1
ATOM 737 C C . ARG A 1 94 ? -11.083 -0.692 3.526 1.00 92.06 94 ARG A C 1
ATOM 739 O O . ARG A 1 94 ? -11.866 -1.591 3.222 1.00 92.06 94 ARG A O 1
ATOM 746 N N . TYR A 1 95 ? -11.472 0.541 3.830 1.00 90.56 95 TYR A N 1
ATOM 747 C CA . TYR A 1 95 ? -12.863 1.006 3.745 1.00 90.56 95 TYR A CA 1
ATOM 748 C C . TYR A 1 95 ? -13.049 2.042 2.636 1.00 90.56 95 TYR A C 1
ATOM 750 O O . TYR A 1 95 ? -14.141 2.148 2.078 1.00 90.56 95 TYR A O 1
ATOM 758 N N . ALA A 1 96 ? -11.999 2.802 2.310 1.00 93.12 96 ALA A N 1
ATOM 759 C CA . ALA A 1 96 ? -12.071 3.787 1.245 1.00 93.12 96 ALA A CA 1
ATOM 760 C C . ALA A 1 96 ? -12.225 3.086 -0.114 1.00 93.12 96 ALA A C 1
ATOM 762 O O . ALA A 1 96 ? -11.590 2.057 -0.335 1.00 93.12 96 ALA A O 1
ATOM 763 N N . PRO A 1 97 ? -12.993 3.628 -1.066 1.00 93.88 97 PRO A N 1
ATOM 764 C CA . PRO A 1 97 ? -12.947 3.199 -2.461 1.00 93.88 97 PRO A CA 1
ATOM 765 C C . PRO A 1 97 ? -11.610 3.567 -3.125 1.00 93.88 97 PRO A C 1
ATOM 767 O O . PRO A 1 97 ? -10.879 4.453 -2.671 1.00 93.88 97 PRO A O 1
ATOM 770 N N . ARG A 1 98 ? -11.232 2.854 -4.184 1.00 92.62 98 ARG A N 1
ATOM 771 C CA . ARG A 1 98 ? -10.122 3.224 -5.073 1.00 92.62 98 ARG A CA 1
ATOM 772 C C . ARG A 1 98 ? -10.540 4.403 -5.955 1.00 92.62 98 ARG A C 1
ATOM 774 O O . ARG A 1 98 ? -11.721 4.681 -6.118 1.00 92.62 98 ARG A O 1
ATOM 781 N N . LYS A 1 99 ? -9.569 5.115 -6.534 1.00 88.44 99 LYS A N 1
ATOM 782 C CA . LYS A 1 99 ? -9.834 6.307 -7.370 1.00 88.44 99 LYS A CA 1
ATOM 783 C C . LYS A 1 99 ? -10.662 6.004 -8.624 1.00 88.44 99 LYS A C 1
ATOM 785 O O . LYS A 1 99 ? -11.303 6.905 -9.150 1.00 88.44 99 LYS A O 1
ATOM 790 N N . ASP A 1 100 ? -10.580 4.776 -9.117 1.00 88.88 100 ASP A N 1
ATOM 791 C CA . ASP A 1 100 ? -11.299 4.249 -10.274 1.00 88.88 100 ASP A CA 1
ATOM 792 C C . ASP A 1 100 ? -12.691 3.692 -9.937 1.00 88.88 100 ASP A C 1
ATOM 794 O O . ASP A 1 100 ? -13.455 3.410 -10.857 1.00 88.88 100 ASP A O 1
ATOM 798 N N . ASP A 1 101 ? -13.059 3.598 -8.656 1.00 92.31 101 ASP A N 1
ATOM 799 C CA . ASP A 1 101 ? -14.403 3.176 -8.260 1.00 92.31 101 ASP A CA 1
ATOM 800 C C . ASP A 1 101 ? -15.422 4.307 -8.481 1.00 92.31 101 ASP A C 1
ATOM 802 O O . ASP A 1 101 ? -15.201 5.459 -8.095 1.00 92.31 101 ASP A O 1
ATOM 806 N N . GLU A 1 102 ? -16.602 3.970 -9.007 1.00 94.00 102 GLU A N 1
ATOM 807 C CA . GLU A 1 102 ? -17.682 4.932 -9.291 1.00 94.00 102 GLU A CA 1
ATOM 808 C C . GLU A 1 102 ? -18.137 5.726 -8.054 1.00 94.00 102 GLU A C 1
ATOM 810 O O . GLU A 1 102 ? -18.560 6.877 -8.161 1.00 94.00 102 GLU A O 1
ATOM 815 N N . ILE A 1 103 ? -18.024 5.134 -6.861 1.00 94.56 103 ILE A N 1
ATOM 816 C CA . ILE A 1 103 ? -18.411 5.758 -5.589 1.00 94.56 103 ILE A CA 1
ATOM 817 C C . ILE A 1 103 ? -17.351 6.732 -5.045 1.00 94.56 103 ILE A C 1
ATOM 819 O O . ILE A 1 103 ? -17.635 7.501 -4.124 1.00 94.56 103 ILE A O 1
ATOM 823 N N . TYR A 1 104 ? -16.140 6.761 -5.610 1.00 93.38 104 TYR A N 1
ATOM 824 C CA . TYR A 1 104 ? -15.040 7.602 -5.128 1.00 93.38 104 TYR A CA 1
ATOM 825 C C . TYR A 1 104 ? -15.374 9.106 -5.047 1.00 93.38 104 TYR A C 1
ATOM 827 O O . TYR A 1 104 ? -15.059 9.722 -4.023 1.00 93.38 104 TYR A O 1
ATOM 835 N N . PRO A 1 105 ? -16.050 9.731 -6.037 1.00 93.94 105 PRO A N 1
ATOM 836 C CA . PRO A 1 105 ? -16.436 11.140 -5.946 1.00 93.94 105 PRO A CA 1
ATOM 837 C C . PRO A 1 105 ? -17.398 11.418 -4.787 1.00 93.94 105 PRO A C 1
ATOM 839 O O . PRO A 1 105 ? -17.294 12.458 -4.133 1.00 93.94 105 PRO A O 1
ATOM 842 N N . LEU A 1 106 ? -18.311 10.481 -4.510 1.00 93.19 106 LEU A N 1
ATOM 843 C CA . LEU A 1 106 ? -19.239 10.579 -3.388 1.00 93.19 106 LEU A CA 1
ATOM 844 C C . LEU A 1 106 ? -18.488 10.432 -2.064 1.00 93.19 106 LEU A C 1
ATOM 846 O O . LEU A 1 106 ? -18.635 11.274 -1.184 1.00 93.19 106 LEU A O 1
ATOM 850 N N . TYR A 1 107 ? -17.630 9.418 -1.954 1.00 92.38 107 TYR A N 1
ATOM 851 C CA . TYR A 1 107 ? -16.775 9.206 -0.789 1.00 92.38 107 TYR A CA 1
ATOM 852 C C . TYR A 1 107 ? -15.956 10.452 -0.453 1.00 92.38 107 TYR A C 1
ATOM 854 O O . TYR A 1 107 ? -16.012 10.929 0.673 1.00 92.38 107 TYR A O 1
ATOM 862 N N . LYS A 1 108 ? -15.279 11.055 -1.438 1.00 90.38 108 LYS A N 1
ATOM 863 C CA . LYS A 1 108 ? -14.449 12.252 -1.234 1.00 90.38 108 LYS A CA 1
ATOM 864 C C . LYS A 1 108 ? -15.229 13.444 -0.658 1.00 90.38 108 LYS A C 1
ATOM 866 O O . LYS A 1 108 ? -14.637 14.275 0.021 1.00 90.38 108 LYS A O 1
ATOM 871 N N . LYS A 1 109 ? -16.540 13.537 -0.913 1.00 92.00 109 LYS A N 1
ATOM 872 C CA . LYS A 1 109 ? -17.408 14.596 -0.369 1.00 92.00 109 LYS A CA 1
ATOM 873 C C . LYS A 1 109 ? -17.711 14.410 1.123 1.00 92.00 109 LYS A C 1
ATOM 875 O O . LYS A 1 109 ? -17.904 15.402 1.819 1.00 92.00 109 LYS A O 1
ATOM 880 N N . TYR A 1 110 ? -17.779 13.163 1.587 1.00 88.62 110 TYR A N 1
ATOM 881 C CA . TYR A 1 110 ? -18.153 12.803 2.962 1.00 88.62 110 TYR A CA 1
ATOM 882 C C . TYR A 1 110 ? -16.990 12.247 3.785 1.00 88.62 110 TYR A C 1
ATOM 884 O O . TYR A 1 110 ? -17.169 11.914 4.951 1.00 88.62 110 TYR A O 1
ATOM 892 N N . PHE A 1 111 ? -15.813 12.109 3.185 1.00 83.44 111 PHE A N 1
ATOM 893 C CA . PHE A 1 111 ? -14.624 11.621 3.854 1.00 83.44 111 PHE A CA 1
ATOM 894 C C . PHE A 1 111 ? -14.172 12.607 4.935 1.00 83.44 111 PHE A C 1
ATOM 896 O O . PHE A 1 111 ? -13.975 13.793 4.663 1.00 83.44 111 PHE A O 1
ATOM 903 N N . PHE A 1 112 ? -13.962 12.093 6.146 1.00 79.75 112 PHE A N 1
ATOM 904 C CA . PHE A 1 112 ? -13.402 12.845 7.262 1.00 79.75 112 PHE A CA 1
ATOM 905 C C . PHE A 1 112 ? -12.024 12.298 7.603 1.00 79.75 112 PHE A C 1
ATOM 907 O O . PHE A 1 112 ? -11.833 11.093 7.750 1.00 79.75 112 PHE A O 1
ATOM 914 N N . TYR A 1 113 ? -11.070 13.209 7.753 1.00 79.81 113 TYR A N 1
ATOM 915 C CA . TYR A 1 113 ? -9.723 12.877 8.180 1.00 79.81 113 TYR A CA 1
ATOM 916 C C . TYR A 1 113 ? -9.710 12.588 9.689 1.00 79.81 113 TYR A C 1
ATOM 918 O O . TYR A 1 113 ? -10.219 13.381 10.481 1.00 79.81 113 TYR A O 1
ATOM 926 N N . SER A 1 114 ? -9.111 11.465 10.082 1.00 81.06 114 SER A N 1
ATOM 927 C CA . SER A 1 114 ? -8.878 11.089 11.478 1.00 81.06 114 SER A CA 1
ATOM 928 C C . SER A 1 114 ? -7.415 10.726 11.661 1.00 81.06 114 SER A C 1
ATOM 930 O O . SER A 1 114 ? -6.825 10.104 10.792 1.00 81.06 114 SER A O 1
ATOM 932 N N . ASP A 1 115 ? -6.833 11.046 12.810 1.00 83.69 115 ASP A N 1
ATOM 933 C CA . ASP A 1 115 ? -5.454 10.674 13.134 1.00 83.69 115 ASP A CA 1
ATOM 934 C C . ASP A 1 115 ? -5.296 9.204 13.570 1.00 83.69 115 ASP A C 1
ATOM 936 O O . ASP A 1 115 ? -4.182 8.748 13.829 1.00 83.69 115 ASP A O 1
ATOM 940 N N . ALA A 1 116 ? -6.390 8.436 13.620 1.00 81.69 116 ALA A N 1
ATOM 941 C CA . ALA A 1 116 ? -6.392 7.038 14.052 1.00 81.69 116 ALA A CA 1
ATOM 942 C C . ALA A 1 116 ? -5.547 6.098 13.167 1.00 81.69 116 ALA A C 1
ATOM 944 O O . ALA A 1 116 ? -5.155 5.027 13.628 1.00 81.69 116 ALA A O 1
ATOM 945 N N . TYR A 1 117 ? -5.238 6.483 11.922 1.00 84.81 117 TYR A N 1
ATOM 946 C CA . TYR A 1 117 ? -4.377 5.696 11.030 1.00 84.81 117 TYR A CA 1
ATOM 947 C C . TYR A 1 117 ? -2.879 5.938 11.258 1.00 84.81 117 TYR A C 1
ATOM 949 O O . TYR A 1 117 ? -2.066 5.172 10.742 1.00 84.81 117 TYR A O 1
ATOM 957 N N . LYS A 1 118 ? -2.484 6.982 12.006 1.00 87.81 118 LYS A N 1
ATOM 958 C CA . LYS A 1 118 ? -1.067 7.336 12.211 1.00 87.81 118 LYS A CA 1
ATOM 959 C C . LYS A 1 118 ? -0.213 6.158 12.705 1.00 87.81 118 LYS A C 1
ATOM 961 O O . LYS A 1 118 ? 0.862 5.973 12.141 1.00 87.81 118 LYS A O 1
ATOM 966 N N . PRO A 1 119 ? -0.661 5.323 13.666 1.00 86.62 119 PRO A N 1
ATOM 967 C CA . PRO A 1 119 ? 0.115 4.152 14.075 1.00 86.62 119 PRO A CA 1
ATOM 968 C C . PRO A 1 119 ? 0.277 3.118 12.949 1.00 86.62 119 PRO A C 1
ATOM 970 O O . PRO A 1 119 ? 1.347 2.536 12.806 1.00 86.62 119 PRO A O 1
ATOM 973 N N . LEU A 1 120 ? -0.749 2.934 12.107 1.00 86.88 120 LEU A N 1
ATOM 974 C CA . LEU A 1 120 ? -0.686 2.040 10.944 1.00 86.88 120 LEU A CA 1
ATOM 975 C C . LEU A 1 120 ? 0.301 2.558 9.890 1.00 86.88 120 LEU A C 1
ATOM 977 O O . LEU A 1 120 ? 1.082 1.776 9.345 1.00 86.88 120 LEU A O 1
ATOM 981 N N . LYS A 1 121 ? 0.284 3.875 9.634 1.00 90.31 121 LYS A N 1
ATOM 982 C CA . LYS A 1 121 ? 1.236 4.560 8.751 1.00 90.31 121 LYS A CA 1
ATOM 983 C C . LYS A 1 121 ? 2.669 4.397 9.254 1.00 90.31 121 LYS A C 1
ATOM 985 O O . LYS A 1 121 ? 3.504 3.933 8.492 1.00 90.31 121 LYS A O 1
ATOM 990 N N . TYR A 1 122 ? 2.920 4.677 10.530 1.00 89.75 122 TYR A N 1
ATOM 991 C CA . TYR A 1 122 ? 4.248 4.525 11.125 1.00 89.75 122 TYR A CA 1
ATOM 992 C C . TYR A 1 122 ? 4.770 3.083 11.029 1.00 89.75 122 TYR A C 1
ATOM 994 O O . TYR A 1 122 ? 5.918 2.849 10.657 1.00 89.75 122 TYR A O 1
ATOM 1002 N N . ALA A 1 123 ? 3.914 2.094 11.306 1.00 86.94 123 ALA A N 1
ATOM 1003 C CA . ALA A 1 123 ? 4.280 0.689 11.158 1.00 86.94 123 ALA A CA 1
ATOM 1004 C C . ALA A 1 123 ? 4.564 0.312 9.692 1.00 86.94 123 ALA A C 1
ATOM 1006 O O . ALA A 1 123 ? 5.481 -0.459 9.435 1.00 86.94 123 ALA A O 1
ATOM 1007 N N . CYS A 1 124 ? 3.826 0.874 8.730 1.00 91.06 124 CYS A N 1
ATOM 1008 C CA . CYS A 1 124 ? 4.121 0.710 7.305 1.00 91.06 124 CYS A CA 1
ATOM 1009 C C . CYS A 1 124 ? 5.489 1.303 6.936 1.00 91.06 124 CYS A C 1
ATOM 1011 O O . CYS A 1 124 ? 6.291 0.607 6.321 1.00 91.06 124 CYS A O 1
ATOM 1013 N N . GLU A 1 125 ? 5.775 2.542 7.351 1.00 91.19 125 GLU A N 1
ATOM 1014 C CA . GLU A 1 125 ? 7.057 3.217 7.088 1.00 91.19 125 GLU A CA 1
ATOM 1015 C C . GLU A 1 125 ? 8.217 2.398 7.662 1.00 91.19 125 GLU A C 1
ATOM 1017 O O . GLU A 1 125 ? 9.167 2.088 6.953 1.00 91.19 125 GLU A O 1
ATOM 1022 N N . THR A 1 126 ? 8.066 1.918 8.898 1.00 87.50 126 THR A N 1
ATOM 1023 C CA . THR A 1 126 ? 9.047 1.043 9.556 1.00 87.50 126 THR A CA 1
ATOM 1024 C C . THR A 1 126 ? 9.280 -0.260 8.781 1.00 87.50 126 THR A C 1
ATOM 1026 O O . THR A 1 126 ? 10.413 -0.723 8.675 1.00 87.50 126 THR A O 1
ATOM 1029 N N . ILE A 1 127 ? 8.223 -0.884 8.242 1.00 84.69 127 ILE A N 1
ATOM 1030 C CA . ILE A 1 127 ? 8.358 -2.107 7.434 1.00 84.69 127 ILE A CA 1
ATOM 1031 C C . ILE A 1 127 ? 9.139 -1.811 6.152 1.00 84.69 127 ILE A C 1
ATOM 1033 O O . ILE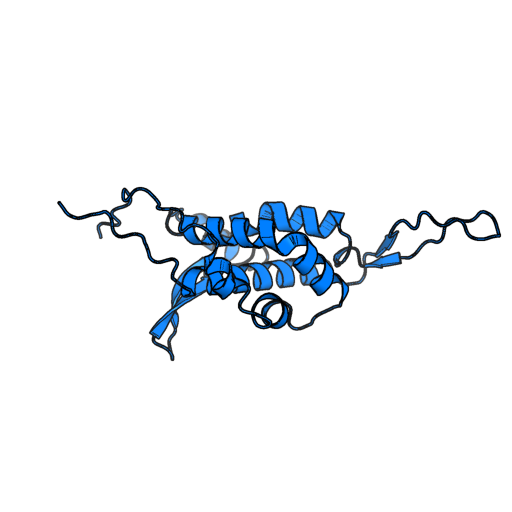 A 1 127 ? 10.024 -2.583 5.799 1.00 84.69 127 ILE A O 1
ATOM 1037 N N . ILE A 1 128 ? 8.835 -0.710 5.466 1.00 88.19 128 ILE A N 1
ATOM 1038 C CA . ILE A 1 128 ? 9.537 -0.337 4.234 1.00 88.19 128 ILE A CA 1
ATOM 1039 C C . ILE A 1 128 ? 11.008 -0.063 4.524 1.00 88.19 128 ILE A C 1
ATOM 1041 O O . ILE A 1 128 ? 11.856 -0.666 3.878 1.00 88.19 128 ILE A O 1
ATOM 1045 N N . GLU A 1 129 ? 11.313 0.758 5.530 1.00 88.19 129 GLU A N 1
ATOM 1046 C CA . GLU A 1 129 ? 12.693 1.091 5.904 1.00 88.19 129 GLU A CA 1
ATOM 1047 C C . GLU A 1 129 ? 13.549 -0.152 6.187 1.00 88.19 129 GLU A C 1
ATOM 1049 O O . GLU A 1 129 ? 14.729 -0.181 5.849 1.00 88.19 129 GLU A O 1
ATOM 1054 N N . GLN A 1 130 ? 12.967 -1.188 6.798 1.00 82.88 130 GLN A N 1
ATOM 1055 C CA . GLN A 1 130 ? 13.705 -2.394 7.180 1.00 82.88 130 GLN A CA 1
ATOM 1056 C C . GLN A 1 130 ? 13.748 -3.469 6.089 1.00 82.88 130 GLN A C 1
ATOM 1058 O O . GLN A 1 130 ? 14.693 -4.258 6.046 1.00 82.88 130 GLN A O 1
ATOM 1063 N N . TYR A 1 131 ? 12.723 -3.539 5.237 1.00 83.69 131 TYR A N 1
ATOM 1064 C CA . TYR A 1 131 ? 12.516 -4.656 4.312 1.00 83.69 131 TYR A CA 1
ATOM 1065 C C . TYR A 1 131 ? 12.462 -4.237 2.837 1.00 83.69 131 TYR A C 1
ATOM 1067 O O . TYR A 1 131 ? 12.083 -5.056 2.003 1.00 83.69 131 TYR A O 1
ATOM 1075 N N . GLU A 1 132 ? 12.860 -3.012 2.482 1.00 87.50 132 GLU A N 1
ATOM 1076 C CA . GLU A 1 132 ? 12.884 -2.511 1.096 1.00 87.50 132 GLU A CA 1
ATOM 1077 C C . GLU A 1 132 ? 13.564 -3.493 0.123 1.00 87.50 132 GLU A C 1
ATOM 1079 O O . GLU A 1 132 ? 12.958 -3.923 -0.864 1.00 87.50 132 GLU A O 1
ATOM 1084 N N . ASP A 1 133 ? 14.782 -3.940 0.446 1.00 84.31 133 ASP A N 1
ATOM 1085 C CA . ASP A 1 133 ? 15.544 -4.885 -0.380 1.00 84.31 133 ASP A CA 1
ATOM 1086 C C . ASP A 1 133 ? 14.817 -6.230 -0.571 1.00 84.31 133 ASP A C 1
ATOM 1088 O O . ASP A 1 133 ? 14.840 -6.839 -1.649 1.00 84.31 133 ASP A O 1
ATOM 1092 N N . GLU A 1 134 ? 14.156 -6.720 0.481 1.00 83.25 134 GLU A N 1
ATOM 1093 C CA . GLU A 1 134 ? 13.401 -7.972 0.445 1.00 83.25 134 GLU A CA 1
ATOM 1094 C C . GLU A 1 134 ? 12.109 -7.820 -0.366 1.00 83.25 134 GLU A C 1
ATOM 1096 O O . GLU A 1 134 ? 11.798 -8.686 -1.190 1.00 83.25 134 GLU A O 1
ATOM 1101 N N . ILE A 1 135 ? 11.416 -6.687 -0.224 1.00 84.62 135 ILE A N 1
ATOM 1102 C CA . ILE A 1 135 ? 10.245 -6.320 -1.026 1.00 84.62 135 ILE A CA 1
ATOM 1103 C C . ILE A 1 135 ? 10.617 -6.311 -2.514 1.00 84.62 135 ILE A C 1
ATOM 1105 O O . ILE A 1 135 ? 9.947 -6.964 -3.321 1.00 84.62 135 ILE A O 1
ATOM 1109 N N . PHE A 1 136 ? 11.717 -5.653 -2.893 1.00 84.31 136 PHE A N 1
ATOM 1110 C CA . PHE A 1 136 ? 12.193 -5.642 -4.280 1.00 84.31 136 PHE A CA 1
ATOM 1111 C C . PHE A 1 136 ? 12.494 -7.047 -4.796 1.00 84.31 136 PHE A C 1
ATOM 1113 O O . PHE A 1 136 ? 12.082 -7.416 -5.904 1.00 84.31 136 PHE A O 1
ATOM 1120 N N . ARG A 1 137 ? 13.165 -7.871 -3.985 1.00 83.12 137 ARG A N 1
ATOM 1121 C CA . ARG A 1 137 ? 13.482 -9.256 -4.343 1.00 83.12 137 ARG A CA 1
ATOM 1122 C C . ARG A 1 137 ? 12.222 -10.098 -4.554 1.00 83.12 137 ARG A C 1
ATOM 1124 O O . ARG A 1 137 ? 12.174 -10.869 -5.516 1.00 83.12 137 ARG A O 1
ATOM 1131 N N . LEU A 1 138 ? 11.219 -9.962 -3.689 1.00 82.50 138 LEU A N 1
ATOM 1132 C CA . LEU A 1 138 ? 9.958 -10.702 -3.775 1.00 82.50 138 LEU A CA 1
ATOM 1133 C C . LEU A 1 138 ? 9.146 -10.305 -5.012 1.00 82.50 138 LEU A C 1
ATOM 1135 O O . LEU A 1 138 ? 8.640 -11.176 -5.724 1.00 82.50 138 LEU A O 1
ATOM 1139 N N . ILE A 1 139 ? 9.082 -9.010 -5.327 1.00 80.56 139 ILE A N 1
ATOM 1140 C CA . ILE A 1 139 ? 8.368 -8.511 -6.510 1.00 80.56 139 ILE A CA 1
ATOM 1141 C C . ILE A 1 139 ? 9.064 -8.958 -7.802 1.00 80.56 139 ILE A C 1
ATOM 1143 O O . ILE A 1 139 ? 8.409 -9.399 -8.754 1.00 80.56 139 ILE A O 1
ATOM 1147 N N . ALA A 1 140 ? 10.400 -8.931 -7.840 1.00 77.00 140 ALA A N 1
ATOM 1148 C CA . ALA A 1 140 ? 11.165 -9.404 -8.991 1.00 77.00 140 ALA A CA 1
ATOM 1149 C C . ALA A 1 140 ? 10.880 -10.882 -9.330 1.00 77.00 140 ALA A C 1
ATOM 1151 O O . ALA A 1 140 ? 10.931 -11.261 -10.507 1.00 77.00 140 ALA A O 1
ATOM 1152 N N . GLN A 1 141 ? 10.533 -11.696 -8.327 1.00 73.31 141 GLN A N 1
ATOM 1153 C CA . GLN A 1 141 ? 10.222 -13.120 -8.466 1.00 73.31 141 GLN A CA 1
ATOM 1154 C C . GLN A 1 141 ? 8.771 -13.429 -8.878 1.00 73.31 141 GLN A C 1
ATOM 1156 O O . GLN A 1 141 ? 8.471 -14.603 -9.063 1.00 73.31 141 GLN A O 1
ATOM 1161 N N . GLU A 1 142 ? 7.899 -12.427 -9.087 1.00 63.59 142 GLU A N 1
ATOM 1162 C CA . GLU A 1 142 ? 6.507 -12.648 -9.547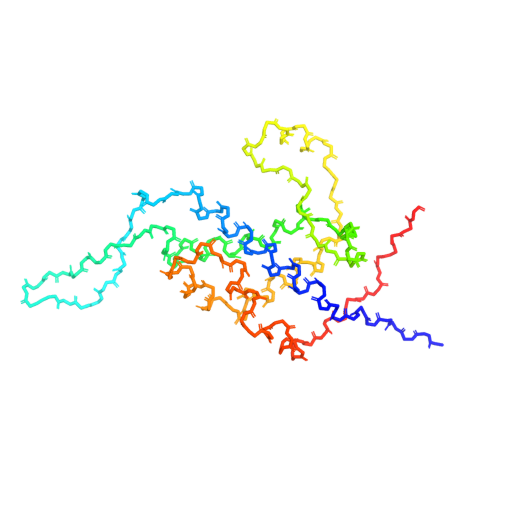 1.00 63.59 142 GLU A CA 1
ATOM 1163 C C . GLU A 1 142 ? 5.698 -13.548 -8.587 1.00 63.59 142 GLU A C 1
ATOM 1165 O O . GLU A 1 142 ? 5.115 -14.561 -8.962 1.00 63.59 142 GLU A O 1
ATOM 1170 N N . ALA A 1 143 ? 5.671 -13.201 -7.299 1.00 61.22 143 ALA A N 1
ATOM 1171 C CA . ALA A 1 143 ? 4.803 -13.899 -6.361 1.00 61.22 143 ALA A CA 1
ATOM 1172 C C . ALA A 1 143 ? 3.343 -13.449 -6.548 1.00 61.22 143 ALA A C 1
ATOM 1174 O O . ALA A 1 143 ? 2.978 -12.363 -6.104 1.00 61.22 143 ALA A O 1
ATOM 1175 N N . ASP A 1 144 ? 2.493 -14.314 -7.116 1.00 61.06 144 ASP A N 1
ATOM 1176 C CA . ASP A 1 144 ? 1.021 -14.148 -7.135 1.00 61.06 144 ASP A CA 1
ATOM 1177 C C . ASP A 1 144 ? 0.415 -13.972 -5.724 1.00 61.06 144 ASP A C 1
ATOM 1179 O O . ASP A 1 144 ? -0.732 -13.555 -5.567 1.00 61.06 144 ASP A O 1
ATOM 1183 N N . PHE A 1 145 ? 1.225 -14.232 -4.694 1.00 64.44 145 PHE A N 1
ATOM 1184 C CA . PHE A 1 145 ? 0.910 -14.143 -3.277 1.00 64.44 145 PHE A CA 1
ATOM 1185 C C . PHE A 1 145 ? 1.942 -13.264 -2.549 1.00 64.44 145 PHE A C 1
ATOM 1187 O O . PHE A 1 145 ? 2.686 -13.737 -1.689 1.00 64.44 145 PHE A O 1
ATOM 1194 N N . LEU A 1 146 ? 2.041 -11.983 -2.933 1.00 70.56 146 LEU A N 1
ATOM 1195 C CA . LEU A 1 146 ? 2.978 -11.033 -2.316 1.00 70.56 146 LEU A CA 1
ATOM 1196 C C . LEU A 1 146 ? 2.721 -10.885 -0.812 1.00 70.56 146 LEU A C 1
ATOM 1198 O O . LEU A 1 146 ? 3.673 -10.917 -0.047 1.00 70.56 146 LEU A O 1
ATOM 1202 N N . ALA A 1 147 ? 1.456 -10.793 -0.390 1.00 63.91 147 ALA A N 1
ATOM 1203 C CA . ALA A 1 147 ? 1.089 -10.715 1.026 1.00 63.91 147 ALA A CA 1
ATOM 1204 C C . ALA A 1 147 ? 1.529 -11.956 1.804 1.00 63.91 147 ALA A C 1
ATOM 1206 O O . ALA A 1 147 ? 2.079 -11.836 2.894 1.00 63.91 147 ALA A O 1
ATOM 1207 N N . ASP A 1 148 ? 1.350 -13.139 1.223 1.00 65.81 148 ASP A N 1
ATOM 1208 C CA . ASP A 1 148 ? 1.762 -14.375 1.872 1.00 65.81 148 ASP A CA 1
ATOM 1209 C C . ASP A 1 148 ? 3.288 -14.439 1.966 1.00 65.81 148 ASP A C 1
ATOM 1211 O O . ASP A 1 148 ? 3.830 -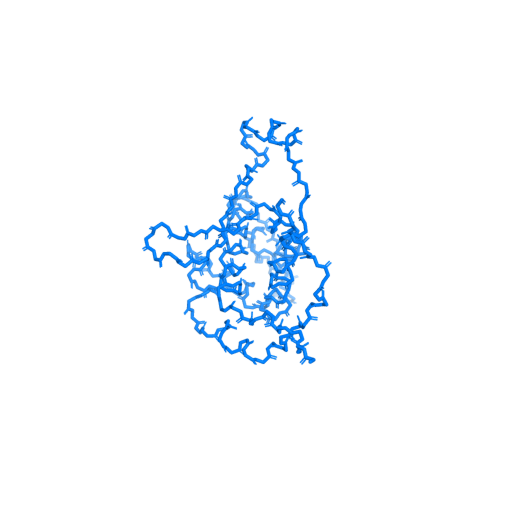14.652 3.036 1.00 65.81 148 ASP A O 1
ATOM 1215 N N . LYS A 1 149 ? 4.034 -14.158 0.896 1.00 68.38 149 LYS A N 1
ATOM 1216 C CA . LYS A 1 149 ? 5.502 -14.229 0.979 1.00 68.38 149 LYS A CA 1
ATOM 1217 C C . LYS A 1 149 ? 6.127 -13.119 1.823 1.00 68.38 149 LYS A C 1
ATOM 1219 O O . LYS A 1 149 ? 7.090 -13.385 2.528 1.00 68.38 149 LYS A O 1
ATOM 1224 N N . LEU A 1 150 ? 5.580 -11.907 1.761 1.00 73.44 150 LEU A N 1
ATOM 1225 C CA . LEU A 1 150 ? 6.078 -10.762 2.522 1.00 73.44 150 LEU A CA 1
ATOM 1226 C C . LEU A 1 150 ? 5.726 -10.874 4.012 1.00 73.44 150 LEU A C 1
ATOM 1228 O O . LEU A 1 150 ? 6.482 -10.399 4.851 1.00 73.44 150 LEU A O 1
ATOM 1232 N N . CYS A 1 151 ? 4.592 -11.505 4.344 1.00 73.88 151 CYS A N 1
ATOM 1233 C CA . CYS A 1 151 ? 4.056 -11.520 5.705 1.00 73.88 151 CYS A CA 1
ATOM 1234 C C . CYS A 1 151 ? 3.956 -12.924 6.358 1.00 73.88 151 CYS A C 1
ATOM 1236 O O . CYS A 1 151 ? 3.483 -12.989 7.494 1.00 73.88 151 CYS A O 1
ATOM 1238 N N . ILE A 1 152 ? 4.360 -14.035 5.702 1.00 59.47 152 ILE A N 1
ATOM 1239 C CA . ILE A 1 152 ? 4.283 -15.427 6.237 1.00 59.47 152 ILE A CA 1
ATOM 1240 C C . ILE A 1 152 ? 5.652 -16.089 6.492 1.00 59.47 152 ILE A C 1
ATOM 1242 O O . ILE A 1 152 ? 5.748 -16.904 7.411 1.00 59.47 152 ILE A O 1
ATOM 1246 N N . GLU A 1 153 ? 6.731 -15.769 5.771 1.00 44.31 153 GLU A N 1
ATOM 1247 C CA . GLU A 1 153 ? 8.036 -16.407 6.027 1.00 44.31 153 GLU A CA 1
ATOM 1248 C C . GLU A 1 153 ? 8.895 -15.584 6.994 1.00 44.31 153 GLU A C 1
ATOM 1250 O O . GLU A 1 153 ? 9.466 -14.564 6.632 1.00 44.31 153 GLU A O 1
ATOM 1255 N N . LYS A 1 154 ? 9.003 -16.090 8.233 1.00 37.00 154 LYS A N 1
ATOM 1256 C CA . LYS A 1 154 ? 9.453 -15.401 9.457 1.00 37.00 154 LYS A CA 1
ATOM 1257 C C . LYS A 1 154 ? 8.374 -14.431 9.932 1.00 37.00 154 LYS A C 1
ATOM 1259 O O . LYS A 1 154 ? 7.860 -13.612 9.193 1.00 37.00 154 LYS A O 1
ATOM 1264 N N . SER A 1 155 ? 7.979 -14.420 11.194 1.00 40.59 155 SER A N 1
ATOM 1265 C CA . SER A 1 155 ? 8.726 -13.728 12.249 1.00 40.59 155 SER A CA 1
ATOM 1266 C C . SER A 1 155 ? 9.556 -12.494 11.828 1.00 40.59 155 SER A C 1
ATOM 1268 O O . SER A 1 155 ? 10.385 -12.064 12.607 1.00 40.59 155 SER A O 1
ATOM 1270 N N . ALA A 1 156 ? 9.346 -11.862 10.670 1.00 37.09 156 ALA A N 1
ATOM 1271 C CA . ALA A 1 156 ? 9.857 -10.533 10.341 1.00 37.09 156 ALA A CA 1
ATOM 1272 C C . ALA A 1 156 ? 9.107 -9.465 11.163 1.00 37.09 156 ALA A C 1
ATOM 1274 O O . ALA A 1 156 ? 9.689 -8.488 11.625 1.00 37.09 156 ALA A O 1
ATOM 1275 N N . CYS A 1 157 ? 7.832 -9.726 11.478 1.00 41.91 157 CYS A N 1
ATOM 1276 C CA . CYS A 1 157 ? 7.041 -8.943 12.435 1.00 41.91 157 CYS A CA 1
ATOM 1277 C C . CYS A 1 157 ? 7.207 -9.397 13.899 1.00 41.91 157 CYS A C 1
ATOM 1279 O O . CYS A 1 157 ? 6.758 -8.704 14.803 1.00 41.91 157 CYS A O 1
ATOM 1281 N N . GLU A 1 158 ? 7.840 -10.547 14.147 1.00 36.44 158 GLU A N 1
ATOM 1282 C CA . GLU A 1 158 ? 8.033 -11.105 15.500 1.00 36.44 158 GLU A CA 1
ATOM 1283 C C . GLU A 1 158 ? 9.484 -10.925 15.981 1.00 36.44 158 GLU A C 1
ATOM 1285 O O . GLU A 1 158 ? 9.722 -10.706 17.160 1.00 36.44 158 GLU A O 1
ATOM 1290 N N . GLN A 1 159 ? 10.450 -10.877 15.056 1.00 35.97 159 GLN A N 1
ATOM 1291 C CA . GLN A 1 159 ? 11.807 -10.352 15.260 1.00 35.97 159 GLN A CA 1
ATOM 1292 C C . GLN A 1 159 ? 11.860 -8.828 15.135 1.00 35.97 159 GLN A C 1
ATOM 1294 O O . GLN A 1 159 ? 12.848 -8.223 15.531 1.00 35.97 159 GLN A O 1
ATOM 1299 N N . ALA A 1 160 ? 10.759 -8.190 14.723 1.00 38.53 160 ALA A N 1
ATOM 1300 C CA . ALA A 1 160 ? 10.485 -6.796 15.056 1.00 38.53 160 ALA A CA 1
ATOM 1301 C C . ALA A 1 160 ? 10.226 -6.590 16.567 1.00 38.53 160 ALA A C 1
ATOM 1303 O O . ALA A 1 160 ? 9.847 -5.502 16.978 1.00 38.53 160 ALA A O 1
ATOM 1304 N N . SER A 1 161 ? 10.495 -7.584 17.425 1.00 37.44 161 SER A N 1
ATOM 1305 C CA . SER A 1 161 ? 10.713 -7.375 18.860 1.00 37.44 161 SER A CA 1
ATOM 1306 C C . SER A 1 161 ? 11.947 -6.511 19.165 1.00 37.44 161 SER A C 1
ATOM 1308 O O . SER A 1 161 ? 12.139 -6.116 20.312 1.00 37.44 161 SER A O 1
ATOM 1310 N N . THR A 1 162 ? 12.812 -6.242 18.178 1.00 35.78 162 THR A N 1
ATOM 1311 C CA . THR A 1 162 ? 13.868 -5.217 18.261 1.00 35.78 162 THR A CA 1
ATOM 1312 C C . THR A 1 162 ? 13.467 -3.873 17.658 1.00 35.78 162 THR A C 1
ATOM 1314 O O . THR A 1 162 ? 14.256 -2.934 17.754 1.00 35.78 162 THR A O 1
ATOM 1317 N N . VAL A 1 163 ? 12.257 -3.728 17.098 1.00 42.34 163 VAL A N 1
ATOM 1318 C CA . VAL A 1 163 ? 11.694 -2.392 16.871 1.00 42.34 163 VAL A CA 1
ATOM 1319 C C . VAL A 1 163 ? 11.420 -1.829 18.264 1.00 42.34 163 VAL A C 1
ATOM 1321 O O . VAL A 1 163 ? 10.631 -2.421 19.004 1.00 42.34 163 VAL A O 1
ATOM 1324 N N . PRO A 1 164 ? 12.097 -0.748 18.690 1.00 34.38 164 PRO A N 1
ATOM 1325 C CA . PRO A 1 164 ? 11.774 -0.146 19.967 1.00 34.38 164 PRO A CA 1
ATOM 1326 C C . PRO A 1 164 ? 10.313 0.274 19.872 1.00 34.38 164 PRO A C 1
ATOM 1328 O O . PRO A 1 164 ? 9.955 1.029 18.973 1.00 34.38 164 PRO A O 1
ATOM 1331 N N . CYS A 1 165 ? 9.462 -0.244 20.759 1.00 37.44 165 CYS A N 1
ATOM 1332 C CA . CYS A 1 165 ? 8.104 0.253 20.920 1.00 37.44 165 CYS A CA 1
ATOM 1333 C C . CYS A 1 165 ? 8.184 1.782 21.041 1.00 37.44 165 CYS A C 1
ATOM 1335 O O . CYS A 1 165 ? 8.586 2.305 22.084 1.00 37.44 165 CYS A O 1
ATOM 1337 N N . CYS A 1 166 ? 7.883 2.517 19.970 1.00 34.44 166 CYS A N 1
ATOM 1338 C CA . CYS A 1 166 ? 7.911 3.967 20.015 1.00 34.44 166 CYS A CA 1
ATOM 1339 C C . CYS A 1 166 ? 6.673 4.415 20.786 1.00 34.44 166 CYS A C 1
ATOM 1341 O O . CYS A 1 166 ? 5.559 4.427 20.265 1.00 34.44 166 CYS A O 1
ATOM 1343 N N . CYS A 1 167 ? 6.872 4.746 22.062 1.00 29.05 167 CYS A N 1
ATOM 1344 C CA . CYS A 1 167 ? 5.853 5.333 22.916 1.00 29.05 167 CYS A CA 1
ATOM 1345 C C . CYS A 1 167 ? 5.319 6.618 22.270 1.00 29.05 167 CYS A C 1
ATOM 1347 O O . CYS A 1 167 ? 5.993 7.648 22.273 1.00 29.05 167 CYS A O 1
ATOM 1349 N N . PHE A 1 168 ? 4.093 6.580 21.746 1.00 29.00 168 PHE A N 1
ATOM 1350 C CA . PHE A 1 168 ? 3.372 7.799 21.400 1.00 29.00 168 PHE A CA 1
ATOM 1351 C C . PHE A 1 168 ? 2.944 8.487 22.709 1.00 29.00 168 PHE A C 1
ATOM 1353 O O . PHE A 1 168 ? 2.374 7.817 23.577 1.00 29.00 168 PHE A O 1
ATOM 1360 N N . PRO A 1 169 ? 3.190 9.796 22.906 1.00 26.14 169 PRO A N 1
ATOM 1361 C CA . PRO A 1 169 ? 2.658 10.500 24.065 1.00 26.14 169 PRO A CA 1
ATOM 1362 C C . PRO A 1 169 ? 1.126 10.435 24.027 1.00 26.14 169 PRO A C 1
ATOM 1364 O O . PRO A 1 169 ? 0.496 10.792 23.030 1.00 26.14 169 PRO A O 1
ATOM 1367 N N . SER A 1 170 ? 0.531 9.929 25.107 1.00 30.14 170 SER A N 1
ATOM 1368 C CA . SER A 1 170 ? -0.907 9.702 25.263 1.00 30.14 170 SER A CA 1
ATOM 1369 C C . SER A 1 170 ? -1.688 11.023 25.301 1.00 30.14 170 SER A C 1
ATOM 1371 O O . SER A 1 170 ? -2.094 11.479 26.364 1.00 30.14 170 SER A O 1
ATOM 1373 N N . SER A 1 171 ? -1.913 11.637 24.142 1.00 31.70 171 SER A N 1
ATOM 1374 C CA . SER A 1 171 ? -2.756 12.831 24.003 1.00 31.70 171 SER A CA 1
ATOM 1375 C C . SER A 1 171 ? -3.646 12.751 22.764 1.00 31.70 171 SER A C 1
ATOM 1377 O O . SER A 1 171 ? -3.732 13.699 21.996 1.00 31.70 171 SER A O 1
ATOM 1379 N N . VAL A 1 172 ? -4.332 11.625 22.561 1.00 28.89 172 VAL A N 1
ATOM 1380 C CA . VAL A 1 172 ? -5.560 11.602 21.754 1.00 28.89 172 VAL A CA 1
ATOM 1381 C C . VAL A 1 172 ? -6.593 10.808 22.539 1.00 28.89 172 VAL A C 1
ATOM 1383 O O . VAL A 1 172 ? -6.706 9.592 22.412 1.00 28.89 172 VAL A O 1
ATOM 1386 N N . LYS A 1 173 ? -7.320 11.502 23.419 1.00 27.62 173 LYS A N 1
ATOM 1387 C CA . LYS A 1 173 ? -8.605 10.999 23.897 1.00 27.62 173 LYS A CA 1
ATOM 1388 C C . LYS A 1 173 ? -9.560 11.060 22.711 1.00 27.62 173 LYS A C 1
ATOM 1390 O O . LYS A 1 173 ? -9.875 12.146 22.234 1.00 27.62 173 LYS A O 1
ATOM 1395 N N . VAL A 1 174 ? -9.965 9.900 22.209 1.00 26.36 174 VAL A N 1
ATOM 1396 C CA . VAL A 1 174 ? -11.184 9.789 21.408 1.00 26.36 174 VAL A CA 1
ATOM 1397 C C . VAL A 1 174 ? -12.317 9.715 22.426 1.00 26.36 174 VAL A C 1
ATOM 1399 O O . VAL A 1 174 ? -12.663 8.632 22.889 1.00 26.36 174 VAL A O 1
ATOM 1402 N N . ASP A 1 175 ? -12.798 10.878 22.858 1.00 24.86 175 ASP A N 1
ATOM 1403 C CA . ASP A 1 175 ? -14.053 10.970 23.598 1.00 24.86 175 ASP A CA 1
ATOM 1404 C C . ASP A 1 175 ? -15.198 10.881 22.569 1.00 24.86 175 ASP A C 1
ATOM 1406 O O . ASP A 1 175 ? -15.197 11.605 21.568 1.00 24.86 175 ASP A O 1
ATOM 1410 N N . LEU A 1 176 ? -16.103 9.920 22.786 1.00 28.45 176 LEU A N 1
ATOM 1411 C CA . LEU A 1 176 ? -17.389 9.770 22.089 1.00 28.45 176 LEU A CA 1
ATOM 1412 C C . LEU A 1 176 ? -18.343 10.918 22.438 1.00 28.45 176 LEU A C 1
ATOM 1414 O O . LEU A 1 176 ? -18.351 11.329 23.621 1.00 28.45 176 LEU A O 1
#

pLDDT: mean 72.4, std 20.66, range [24.86, 94.56]

Secondary structure (DSSP, 8-state):
-PPP------HHHHHHHHHHHHHHHHHHHHHH-TT-EEEEEEEEEPTTSPEEEEEEEGGG-HHHHHHHHHHHGGGGGGEEEEE-TTT--EEEEE-SPPTTSTTHHHHHHH----GGGHHHHHHHHHHHHHHHHHHHHHHHTT-TTHHHHHHHSS-TTTGGGGS------S------